Protein AF-K1TCZ1-F1 (afdb_monomer_lite)

Organism: NCBI:txid408170

Radius of gyration: 14.96 Å; chains: 1; bounding box: 31×33×37 Å

pLDDT: mean 77.72, std 18.63, range [27.25, 94.0]

Secondary structure (DSSP, 8-state):
--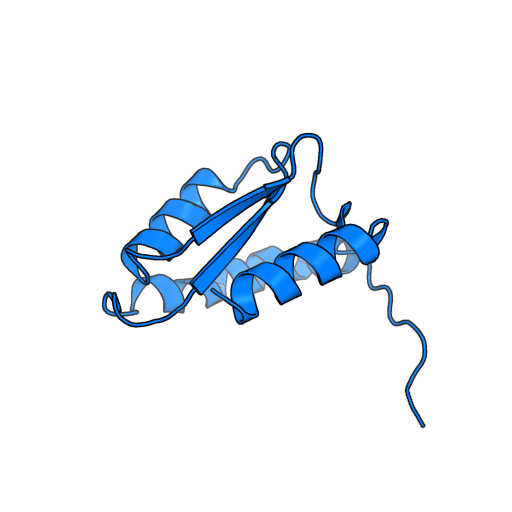-------GGGGTTTHHHHHHHTTHHHHPPP-SSS--EEEEETT-TTHHHHHHHHHHH-TTPEEEEETT--TTGGGG-HHHHHHHHHHHHH-

Structure (mmCIF, N/CA/C/O backbone):
data_AF-K1TCZ1-F1
#
_entry.id   AF-K1TCZ1-F1
#
loop_
_atom_site.group_PDB
_atom_site.id
_atom_site.type_symbol
_atom_site.label_atom_id
_atom_site.label_alt_id
_atom_site.label_comp_id
_atom_site.label_asym_id
_atom_site.label_entity_id
_atom_site.label_seq_id
_atom_site.pdbx_PDB_ins_code
_atom_site.Cartn_x
_atom_site.Cartn_y
_atom_site.Cartn_z
_atom_site.occupancy
_atom_site.B_iso_or_equiv
_atom_site.auth_seq_id
_atom_site.auth_comp_id
_atom_site.auth_asym_id
_atom_site.auth_atom_id
_atom_site.pdbx_PDB_model_num
ATOM 1 N N . MET A 1 1 ? -20.084 -6.514 -23.354 1.00 29.84 1 MET A N 1
ATOM 2 C CA . MET A 1 1 ? -18.897 -6.137 -24.146 1.00 29.84 1 MET A CA 1
ATOM 3 C C . MET A 1 1 ? -17.892 -5.531 -23.180 1.00 29.84 1 MET A C 1
ATOM 5 O O . MET A 1 1 ? -18.080 -4.402 -22.753 1.00 29.84 1 MET A O 1
ATOM 9 N N . LEU A 1 2 ? -16.935 -6.333 -22.713 1.00 27.25 2 LEU A N 1
ATOM 10 C CA . LEU A 1 2 ? -15.864 -5.891 -21.818 1.00 27.25 2 LEU A CA 1
ATOM 11 C C . LEU A 1 2 ? -14.804 -5.239 -22.705 1.00 27.25 2 LEU A C 1
ATOM 13 O O . LEU A 1 2 ? -14.276 -5.910 -23.590 1.00 27.25 2 LEU A O 1
ATOM 17 N N . LEU A 1 3 ? -14.569 -3.936 -22.546 1.00 27.94 3 LEU A N 1
ATOM 18 C CA . LEU A 1 3 ? -13.554 -3.242 -23.334 1.00 27.94 3 LEU A CA 1
ATOM 19 C C . LEU A 1 3 ? -12.169 -3.777 -22.930 1.00 27.94 3 LEU A C 1
ATOM 21 O O . LEU A 1 3 ? -11.804 -3.678 -21.756 1.00 27.94 3 LEU A O 1
ATOM 25 N N . PRO A 1 4 ? -11.419 -4.378 -23.867 1.00 33.09 4 PRO A N 1
ATOM 26 C CA . PRO A 1 4 ? -10.100 -4.914 -23.598 1.00 33.09 4 PRO A CA 1
ATOM 27 C C . PRO A 1 4 ? -9.118 -3.761 -23.382 1.00 33.09 4 PRO A C 1
ATOM 29 O O . PRO A 1 4 ? -9.022 -2.856 -24.204 1.00 33.09 4 PRO A O 1
ATOM 32 N N . GLY A 1 5 ? -8.393 -3.823 -22.267 1.00 36.53 5 GLY A N 1
ATOM 33 C CA . GLY A 1 5 ? -7.067 -3.235 -22.116 1.00 36.53 5 GLY A CA 1
ATOM 34 C C . GLY A 1 5 ? -6.936 -1.760 -22.473 1.00 36.53 5 GLY A C 1
ATOM 35 O O . GLY A 1 5 ? -6.263 -1.433 -23.443 1.00 36.53 5 GLY A O 1
ATOM 36 N N . ASN A 1 6 ? -7.434 -0.865 -21.617 1.00 36.88 6 ASN A N 1
ATOM 37 C CA . ASN A 1 6 ? -6.747 0.416 -21.475 1.00 36.88 6 ASN A CA 1
ATOM 38 C C . ASN A 1 6 ? -5.689 0.257 -20.380 1.00 36.88 6 ASN A C 1
ATOM 40 O O . ASN A 1 6 ? -5.867 0.641 -19.226 1.00 36.88 6 ASN A O 1
ATOM 44 N N . MET A 1 7 ? -4.601 -0.410 -20.765 1.00 44.69 7 MET A N 1
ATOM 45 C CA . MET A 1 7 ? -3.335 -0.471 -20.046 1.00 44.69 7 MET A CA 1
ATOM 46 C C . MET A 1 7 ? -2.710 0.932 -20.132 1.00 44.69 7 MET A C 1
ATOM 48 O O . MET A 1 7 ? -1.769 1.171 -20.881 1.00 44.69 7 MET A O 1
ATOM 52 N N . MET A 1 8 ? -3.324 1.911 -19.462 1.00 43.75 8 MET A N 1
ATOM 53 C CA . MET A 1 8 ? -2.856 3.294 -19.476 1.00 43.75 8 MET A CA 1
ATOM 54 C C . MET A 1 8 ? -1.607 3.384 -18.606 1.00 43.75 8 MET A C 1
ATOM 56 O O . MET A 1 8 ? -1.678 3.309 -17.381 1.00 43.75 8 MET A O 1
ATOM 60 N N . SER A 1 9 ? -0.445 3.534 -19.239 1.00 48.69 9 SER A N 1
ATOM 61 C CA . SER A 1 9 ? 0.780 3.887 -18.530 1.00 48.69 9 SER A CA 1
ATOM 62 C C . SER A 1 9 ? 0.586 5.243 -17.844 1.00 48.69 9 SER A C 1
ATOM 64 O O . SER A 1 9 ? 0.221 6.219 -18.505 1.00 48.69 9 SER A O 1
ATOM 66 N N . TRP A 1 10 ? 0.893 5.326 -16.551 1.00 50.31 10 TRP A N 1
ATOM 67 C CA . TRP A 1 10 ? 0.812 6.541 -15.728 1.00 50.31 10 TRP A CA 1
ATOM 68 C C . TRP A 1 10 ? 1.538 7.772 -16.302 1.00 50.31 10 TRP A C 1
ATOM 70 O O . TRP A 1 10 ? 1.208 8.895 -15.937 1.00 50.31 10 TRP A O 1
ATOM 80 N N . ARG A 1 11 ? 2.437 7.592 -17.282 1.00 49.09 11 ARG A N 1
ATOM 81 C CA . ARG A 1 11 ? 3.019 8.672 -18.100 1.00 49.09 11 ARG A CA 1
ATOM 82 C C . ARG A 1 11 ? 1.984 9.622 -18.710 1.00 49.09 11 ARG A C 1
ATOM 84 O O . ARG A 1 11 ? 2.234 10.815 -18.801 1.00 49.09 11 ARG A O 1
ATOM 91 N N . GLN A 1 12 ? 0.809 9.128 -19.102 1.00 52.53 12 GLN A N 1
ATOM 92 C CA . GLN A 1 12 ? -0.261 9.980 -19.646 1.00 52.53 12 GLN A CA 1
ATOM 93 C C . GLN A 1 12 ? -0.921 10.860 -18.574 1.00 52.53 12 GLN A C 1
ATOM 95 O O . GLN A 1 12 ? -1.509 11.891 -18.895 1.00 52.53 12 GLN A O 1
ATOM 100 N N . PHE A 1 13 ? -0.788 10.481 -17.302 1.00 51.53 13 PHE A N 1
ATOM 101 C CA . PHE A 1 13 ? -1.257 11.263 -16.169 1.00 51.53 13 PHE A CA 1
ATOM 102 C C . PHE A 1 13 ? -0.188 12.209 -15.620 1.00 51.53 13 PHE A C 1
ATOM 104 O O . PHE A 1 13 ? -0.534 12.983 -14.744 1.00 51.53 13 PHE A O 1
ATOM 111 N N . GLU A 1 14 ? 1.054 12.254 -16.125 1.00 55.75 14 GLU A N 1
ATOM 112 C CA . GLU A 1 14 ? 2.077 13.203 -15.629 1.00 55.75 14 GLU A CA 1
ATOM 113 C C . GLU A 1 14 ? 1.589 14.659 -15.644 1.00 55.75 14 GLU A C 1
ATOM 115 O O . GLU A 1 14 ? 1.811 15.399 -14.690 1.00 55.75 14 GLU A O 1
ATOM 120 N N . ALA A 1 15 ? 0.841 15.056 -16.676 1.00 58.16 15 ALA A N 1
ATOM 121 C CA . ALA A 1 15 ? 0.231 16.386 -16.756 1.00 58.16 15 ALA A CA 1
ATOM 122 C C . ALA A 1 15 ? -0.977 16.569 -15.811 1.00 58.16 15 ALA A C 1
ATOM 124 O O . ALA A 1 15 ? -1.355 17.694 -15.484 1.00 58.16 15 ALA A O 1
ATOM 125 N N . VAL A 1 16 ? -1.588 15.467 -15.375 1.00 54.69 16 VAL A N 1
ATOM 126 C CA . VAL A 1 16 ? -2.788 15.424 -14.528 1.00 54.69 16 VAL A CA 1
ATOM 127 C C . VAL A 1 16 ? -2.424 15.238 -13.051 1.00 54.69 16 VAL A C 1
ATOM 129 O O . VAL A 1 16 ? -3.165 15.698 -12.190 1.00 54.69 16 VAL A O 1
ATOM 132 N N . ILE A 1 17 ? -1.264 14.656 -12.734 1.00 60.69 17 ILE A N 1
ATOM 133 C CA . ILE A 1 17 ? -0.745 14.469 -11.374 1.00 60.69 17 ILE A CA 1
ATOM 134 C C . ILE A 1 17 ? -0.720 15.800 -10.610 1.00 60.69 17 ILE A C 1
ATOM 136 O O . ILE A 1 17 ? -1.295 15.829 -9.530 1.00 60.69 17 ILE A O 1
ATOM 140 N N . PRO A 1 18 ? -0.221 16.932 -11.150 1.00 63.28 18 PRO A N 1
ATOM 141 C CA . PRO A 1 18 ? -0.283 18.219 -10.452 1.00 63.28 18 PRO A CA 1
ATOM 142 C C . PRO A 1 18 ? -1.712 18.711 -10.174 1.00 63.28 18 PRO A C 1
ATOM 144 O O . PRO A 1 18 ? -1.952 19.432 -9.205 1.00 63.28 18 PRO A O 1
ATOM 147 N N . LEU A 1 19 ? -2.679 18.351 -11.025 1.00 61.12 19 LEU A N 1
ATOM 148 C CA . LEU A 1 19 ? -4.092 18.695 -10.835 1.00 61.12 19 LEU A CA 1
ATOM 149 C C . LEU A 1 19 ? -4.732 17.808 -9.765 1.00 61.12 19 LEU A C 1
ATOM 151 O O . LEU A 1 19 ? -5.459 18.312 -8.909 1.00 61.12 19 LEU A O 1
ATOM 155 N N . LEU A 1 20 ? -4.404 16.515 -9.767 1.00 56.28 20 LEU A N 1
ATOM 156 C CA . LEU A 1 20 ? -4.811 15.576 -8.729 1.00 56.28 20 LEU A CA 1
ATOM 157 C C . LEU A 1 20 ? -4.165 15.950 -7.390 1.00 56.28 20 LEU A C 1
ATOM 159 O O . LEU A 1 20 ? -4.876 16.034 -6.403 1.00 56.28 20 LEU A O 1
ATOM 163 N N . GLU A 1 21 ? -2.874 16.298 -7.341 1.00 60.91 21 GLU A N 1
ATOM 164 C CA . GLU A 1 21 ? -2.155 16.841 -6.168 1.00 60.91 21 GLU A CA 1
ATOM 165 C C . GLU A 1 21 ? -2.824 18.085 -5.601 1.00 60.91 21 GLU A C 1
ATOM 167 O O . GLU A 1 21 ? -2.968 18.207 -4.382 1.00 60.91 21 GLU A O 1
ATOM 172 N N . LYS A 1 22 ? -3.311 18.972 -6.473 1.00 61.88 22 LYS A N 1
ATOM 173 C CA . LYS A 1 22 ? -4.125 20.113 -6.056 1.00 61.88 22 LYS A CA 1
ATOM 174 C C . LYS A 1 22 ? -5.494 19.714 -5.526 1.00 61.88 22 LYS A C 1
ATOM 176 O O . LYS A 1 22 ? -6.006 20.463 -4.710 1.00 61.88 22 LYS A O 1
ATOM 181 N N . GLN A 1 23 ? -6.085 18.591 -5.929 1.00 52.47 23 GLN A N 1
ATOM 182 C CA . GLN A 1 23 ? -7.356 18.071 -5.397 1.00 52.47 23 GLN A CA 1
ATOM 183 C C . GLN A 1 23 ? -7.174 17.142 -4.178 1.00 52.47 23 GLN A C 1
ATOM 185 O O . GLN A 1 23 ? -8.083 17.018 -3.361 1.00 52.47 23 GLN A O 1
ATOM 190 N N . TYR A 1 24 ? -5.983 16.571 -3.975 1.00 59.22 24 TYR A N 1
ATOM 191 C CA . TYR A 1 24 ? -5.645 15.686 -2.854 1.00 59.22 24 TYR A CA 1
ATOM 192 C C . TYR A 1 24 ? -5.634 16.395 -1.486 1.00 59.22 24 TYR A C 1
ATOM 194 O O . TYR A 1 24 ? -5.458 15.724 -0.474 1.00 59.22 24 TYR A O 1
ATOM 202 N N . HIS A 1 25 ? -5.869 17.712 -1.400 1.00 64.25 25 HIS A N 1
ATOM 203 C CA . HIS A 1 25 ? -6.080 18.400 -0.114 1.00 64.25 25 HIS A CA 1
ATOM 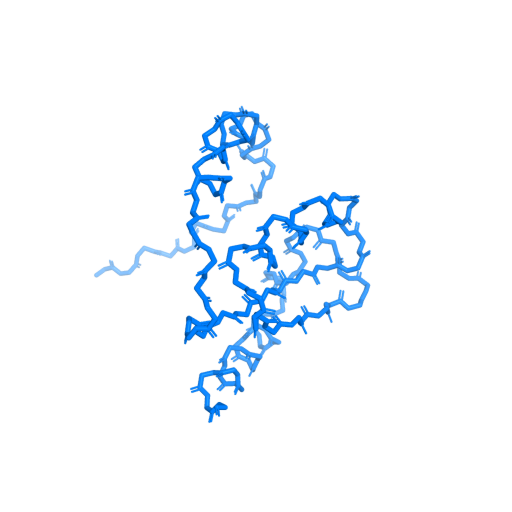204 C C . HIS A 1 25 ? -7.307 17.872 0.645 1.00 64.25 25 HIS A C 1
ATOM 206 O O . HIS A 1 25 ? -7.380 18.014 1.861 1.00 64.25 25 HIS A O 1
ATOM 212 N N . VAL A 1 26 ? -8.248 17.214 -0.040 1.00 71.69 26 VAL A N 1
ATOM 213 C CA . VAL A 1 26 ? -9.431 16.612 0.593 1.00 71.69 26 VAL A CA 1
ATOM 214 C C . VAL A 1 26 ? -9.036 15.541 1.618 1.00 71.69 26 VAL A C 1
ATOM 216 O O . VAL A 1 26 ? -9.677 15.419 2.658 1.00 71.69 26 VAL A O 1
ATOM 219 N N . ILE A 1 27 ? -7.932 14.810 1.410 1.00 72.88 27 ILE A N 1
ATOM 220 C CA . ILE A 1 27 ? -7.483 13.840 2.419 1.00 72.88 27 ILE A CA 1
ATOM 221 C C . ILE A 1 27 ? -7.012 14.523 3.702 1.00 72.88 27 ILE A C 1
ATOM 223 O O . ILE A 1 27 ? -7.054 13.903 4.757 1.00 72.88 27 ILE A O 1
ATOM 227 N N . ASP A 1 28 ? -6.577 15.787 3.640 1.00 78.62 28 ASP A N 1
ATOM 228 C CA . ASP A 1 28 ? -6.152 16.551 4.815 1.00 78.62 28 ASP A CA 1
ATOM 229 C C . ASP A 1 28 ? -7.361 16.987 5.664 1.00 78.62 28 ASP A C 1
ATOM 231 O O . ASP A 1 28 ? -7.205 17.259 6.853 1.00 78.62 28 ASP A O 1
ATOM 235 N N . THR A 1 29 ? -8.573 16.987 5.093 1.00 83.94 29 THR A N 1
ATOM 236 C CA . THR A 1 29 ? -9.815 17.316 5.810 1.00 83.94 29 THR A CA 1
ATOM 237 C C . THR A 1 29 ? -10.504 16.100 6.422 1.00 83.94 29 THR A C 1
ATOM 239 O O . THR A 1 29 ? -11.442 16.266 7.196 1.00 83.94 29 THR A O 1
ATOM 242 N N . PHE A 1 30 ? -10.073 14.876 6.098 1.00 84.75 30 PHE A N 1
ATOM 243 C CA . PHE A 1 30 ? -10.667 13.669 6.678 1.00 84.75 30 PHE A CA 1
ATOM 244 C C . PHE A 1 30 ? -10.380 13.615 8.182 1.00 84.75 30 PHE A C 1
ATOM 246 O O . PHE A 1 30 ? -9.247 13.865 8.615 1.00 84.75 30 PHE A O 1
ATOM 253 N N . ALA A 1 31 ? -11.405 13.308 8.974 1.00 90.44 31 ALA A N 1
ATOM 254 C CA . ALA A 1 31 ? -11.215 12.927 10.366 1.00 90.44 31 ALA A CA 1
ATOM 255 C C . ALA A 1 31 ? -10.546 11.539 10.419 1.00 90.44 31 ALA A C 1
ATOM 257 O O . ALA A 1 31 ? -10.776 10.738 9.512 1.00 90.44 31 ALA A O 1
ATOM 258 N N . PRO A 1 32 ? -9.718 11.247 11.438 1.00 93.81 32 PRO A N 1
ATOM 259 C CA . PRO A 1 32 ? -9.185 9.904 11.626 1.00 93.81 32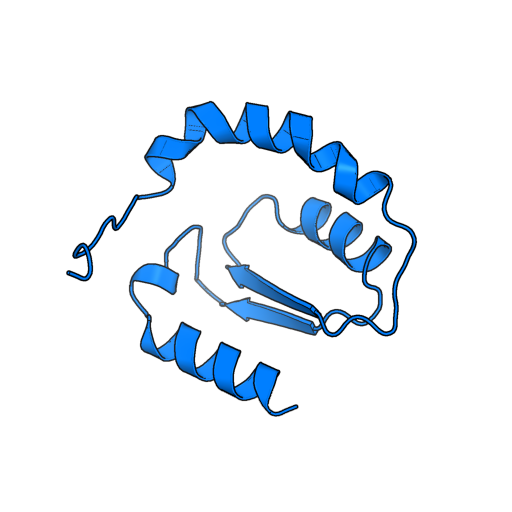 PRO A CA 1
ATOM 260 C C . PRO A 1 32 ? -10.312 8.878 11.792 1.00 93.81 32 PRO A C 1
ATOM 262 O O . PRO A 1 32 ? -11.187 9.056 12.638 1.00 93.81 32 PRO A O 1
ATOM 265 N N . ASP A 1 33 ? -10.251 7.801 11.017 1.00 90.94 33 ASP A N 1
ATOM 266 C CA . ASP A 1 33 ? -11.151 6.655 11.078 1.00 90.94 33 ASP A CA 1
ATOM 267 C C . ASP A 1 33 ? -10.328 5.381 11.359 1.00 90.94 33 ASP A C 1
ATOM 269 O O . ASP A 1 33 ? -9.683 4.840 10.453 1.00 90.94 33 ASP A O 1
ATOM 273 N N . PRO A 1 34 ? -10.268 4.925 12.624 1.00 92.75 34 PRO A N 1
ATOM 274 C CA . PRO A 1 34 ? -9.532 3.721 13.001 1.00 92.75 34 PRO A CA 1
ATOM 275 C C . PRO A 1 34 ? -10.265 2.418 12.647 1.00 92.75 34 PRO A C 1
ATOM 277 O O . PRO A 1 34 ? -9.617 1.372 12.603 1.00 92.75 34 PRO A O 1
ATOM 280 N N . GLU A 1 35 ? -11.576 2.466 12.395 1.00 92.81 35 GLU A N 1
ATOM 281 C CA . GLU A 1 35 ? -12.395 1.285 12.090 1.00 92.81 35 GLU A CA 1
ATOM 282 C C . GLU A 1 35 ? -12.358 0.945 10.593 1.00 92.81 35 GLU A C 1
ATOM 284 O O . GLU A 1 35 ? -12.594 -0.197 10.191 1.00 92.81 35 GLU A O 1
ATOM 289 N N . ALA A 1 36 ? -12.023 1.927 9.751 1.00 90.31 36 ALA A N 1
ATOM 290 C CA . ALA A 1 36 ? -11.834 1.720 8.326 1.00 90.31 36 ALA A CA 1
ATOM 291 C C . ALA A 1 36 ? -10.714 0.705 8.045 1.00 90.31 36 ALA A C 1
ATOM 293 O O . ALA A 1 36 ? -9.528 0.923 8.313 1.00 90.31 36 ALA A O 1
ATOM 294 N N . LYS A 1 37 ? -11.092 -0.401 7.402 1.00 90.75 37 LYS A N 1
ATOM 295 C CA . LYS A 1 37 ? -10.151 -1.412 6.927 1.00 90.75 37 LYS A CA 1
ATOM 296 C C . LYS A 1 37 ? -9.474 -0.929 5.641 1.00 90.75 37 LYS A C 1
ATOM 298 O O . LYS A 1 37 ? -10.046 -1.008 4.556 1.00 90.75 37 LYS A O 1
ATOM 303 N N . VAL A 1 38 ? -8.240 -0.446 5.766 1.00 92.00 38 VAL A N 1
ATOM 304 C CA . VAL A 1 38 ? -7.458 0.127 4.659 1.00 92.00 38 VAL A CA 1
ATOM 305 C C . VAL A 1 38 ? -6.143 -0.629 4.485 1.00 92.00 38 VAL A C 1
ATOM 307 O O . VAL A 1 38 ? -5.490 -0.978 5.464 1.00 92.00 38 VAL A O 1
ATOM 310 N N . ALA A 1 39 ? -5.737 -0.856 3.238 1.00 91.69 39 ALA A N 1
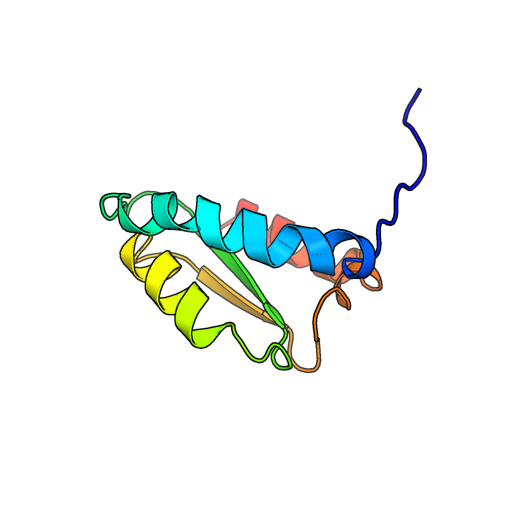ATOM 311 C CA . ALA A 1 39 ? -4.400 -1.322 2.881 1.00 91.69 39 ALA A CA 1
ATOM 312 C C . ALA A 1 39 ? -3.747 -0.338 1.906 1.00 91.69 39 ALA A C 1
ATOM 314 O O . ALA A 1 39 ? -4.408 0.221 1.029 1.00 91.69 39 ALA A O 1
ATOM 315 N N . ILE A 1 40 ? -2.448 -0.114 2.088 1.00 90.62 40 ILE A N 1
ATOM 316 C CA . ILE A 1 40 ? -1.633 0.806 1.301 1.00 90.62 40 ILE A CA 1
ATOM 317 C C . ILE A 1 40 ? -0.535 -0.014 0.632 1.00 90.62 40 ILE A C 1
ATOM 319 O O . ILE A 1 40 ? 0.414 -0.450 1.284 1.00 90.62 40 ILE A O 1
ATOM 323 N N . TRP A 1 41 ? -0.664 -0.206 -0.678 1.00 89.62 41 TRP A N 1
ATOM 324 C CA . TRP A 1 41 ? 0.330 -0.892 -1.499 1.00 89.62 41 TRP A CA 1
ATOM 325 C C . TRP A 1 41 ? 1.238 0.113 -2.196 1.00 89.62 41 TRP A C 1
ATOM 327 O O . TRP A 1 41 ? 0.748 1.045 -2.834 1.00 89.62 41 TRP A O 1
ATOM 337 N N . TYR A 1 42 ? 2.553 -0.070 -2.090 1.00 89.12 42 TYR A N 1
ATOM 338 C CA . TYR A 1 42 ? 3.518 0.821 -2.734 1.00 89.12 42 TYR A CA 1
ATOM 339 C C . TYR A 1 42 ? 4.862 0.143 -2.993 1.00 89.12 42 TYR A C 1
ATOM 341 O O . TYR A 1 42 ? 5.262 -0.774 -2.279 1.00 89.12 42 TYR A O 1
ATOM 349 N N . GLY A 1 43 ? 5.563 0.604 -4.027 1.00 90.94 43 GLY A N 1
ATOM 350 C CA . GLY A 1 43 ? 6.897 0.128 -4.376 1.00 90.94 43 GLY A CA 1
ATOM 351 C C . GLY A 1 43 ? 7.999 0.800 -3.553 1.00 90.94 43 GLY A C 1
ATOM 352 O O . GLY A 1 43 ? 7.890 1.975 -3.202 1.00 90.94 43 GLY A O 1
ATOM 353 N N . SER A 1 44 ? 9.084 0.082 -3.253 1.00 90.50 44 SER A N 1
ATOM 354 C CA . SER A 1 44 ? 10.224 0.648 -2.511 1.00 90.50 44 SER A CA 1
ATOM 355 C C . SER A 1 44 ? 10.997 1.720 -3.279 1.00 90.50 44 SER A C 1
ATOM 357 O O . SER A 1 44 ? 11.694 2.517 -2.658 1.00 90.50 44 SER A O 1
ATOM 359 N N . ASN A 1 45 ? 10.893 1.738 -4.610 1.00 90.50 45 ASN A N 1
ATOM 360 C CA . ASN A 1 45 ? 11.606 2.685 -5.469 1.00 90.50 45 ASN A CA 1
ATOM 361 C C . ASN A 1 45 ? 10.785 3.960 -5.741 1.00 90.50 45 ASN A C 1
ATOM 363 O O . ASN A 1 45 ? 11.190 4.795 -6.547 1.00 90.50 45 ASN A O 1
ATOM 367 N N . GLU A 1 46 ? 9.639 4.124 -5.074 1.00 82.38 46 GLU A N 1
ATOM 368 C CA . GLU A 1 46 ? 8.809 5.325 -5.152 1.00 82.38 46 GLU A CA 1
ATOM 369 C C . GLU A 1 46 ? 9.386 6.481 -4.316 1.00 82.38 46 GLU A C 1
ATOM 371 O O . GLU A 1 46 ? 9.436 6.392 -3.083 1.00 82.38 46 GLU A O 1
ATOM 376 N N . PRO A 1 47 ? 9.756 7.617 -4.932 1.00 73.19 47 PRO A N 1
ATOM 377 C CA . PRO A 1 47 ? 10.448 8.701 -4.233 1.00 73.19 47 PRO A CA 1
ATOM 378 C C . PRO A 1 47 ? 9.557 9.478 -3.245 1.00 73.19 47 PRO A C 1
ATOM 380 O O . PRO A 1 47 ? 10.066 10.072 -2.295 1.00 73.19 47 PRO A O 1
ATOM 383 N N . ASN A 1 48 ? 8.230 9.472 -3.428 1.00 73.88 48 ASN A N 1
ATOM 384 C CA . ASN A 1 48 ? 7.311 10.391 -2.736 1.00 73.88 48 ASN A CA 1
ATOM 385 C C . ASN A 1 48 ? 6.380 9.730 -1.701 1.00 73.88 48 ASN A C 1
ATOM 387 O O . ASN A 1 48 ? 5.492 10.389 -1.148 1.00 73.88 48 ASN A O 1
ATOM 391 N N . MET A 1 49 ? 6.594 8.454 -1.362 1.00 80.50 49 MET A N 1
ATOM 392 C CA . MET A 1 49 ? 5.667 7.717 -0.490 1.00 80.50 49 MET A CA 1
ATOM 393 C C . MET A 1 49 ? 5.653 8.182 0.963 1.00 80.50 49 MET A C 1
ATOM 395 O O . MET A 1 49 ? 4.625 8.063 1.624 1.00 80.50 49 MET A O 1
ATOM 399 N N . LYS A 1 50 ? 6.738 8.775 1.476 1.00 80.44 50 LYS A N 1
ATOM 400 C CA . LYS A 1 50 ? 6.803 9.213 2.881 1.00 80.44 50 LYS A CA 1
ATOM 401 C C . LYS A 1 50 ? 5.706 10.228 3.227 1.00 80.44 50 LYS A C 1
ATOM 403 O O . LYS A 1 50 ? 5.045 10.094 4.254 1.00 80.44 50 LYS A O 1
ATOM 408 N N . LYS A 1 51 ? 5.489 11.224 2.361 1.00 80.81 51 LYS A N 1
ATOM 409 C CA . LYS A 1 51 ? 4.477 12.272 2.573 1.00 80.81 51 LYS A CA 1
ATOM 410 C C . LYS A 1 51 ? 3.057 11.730 2.386 1.00 80.81 51 LYS A C 1
ATOM 412 O O . LYS A 1 51 ? 2.170 12.074 3.162 1.00 80.81 51 LYS A O 1
ATOM 417 N N . ALA A 1 52 ? 2.851 10.867 1.389 1.00 81.88 52 ALA A N 1
ATOM 418 C CA . ALA A 1 52 ? 1.567 10.205 1.161 1.00 81.88 52 ALA A CA 1
ATOM 419 C C . ALA A 1 52 ? 1.182 9.307 2.348 1.00 81.88 52 ALA A C 1
ATOM 421 O O . ALA A 1 52 ? 0.067 9.401 2.857 1.00 81.88 52 ALA A O 1
ATOM 422 N N . MET A 1 53 ? 2.134 8.519 2.856 1.00 86.06 53 MET A N 1
ATOM 423 C CA . MET A 1 53 ? 1.938 7.628 3.997 1.00 86.06 53 MET A CA 1
ATOM 424 C C . MET A 1 53 ? 1.561 8.395 5.265 1.00 86.06 53 MET A C 1
ATOM 426 O O . MET A 1 53 ? 0.624 8.011 5.954 1.00 86.06 53 MET A O 1
ATOM 430 N N . GLN A 1 54 ? 2.225 9.521 5.551 1.00 86.94 54 GLN A N 1
ATOM 431 C CA . GLN A 1 54 ? 1.865 10.372 6.693 1.00 86.94 54 GLN A CA 1
ATOM 432 C C . GLN A 1 54 ? 0.405 10.838 6.634 1.00 86.94 54 GLN A C 1
ATOM 434 O O . GLN A 1 54 ? -0.301 10.786 7.640 1.00 86.94 54 GLN A O 1
ATOM 439 N N . LYS A 1 55 ? -0.065 11.267 5.458 1.00 86.00 55 LYS A N 1
ATOM 440 C CA . LYS A 1 55 ? -1.454 11.705 5.270 1.00 86.00 55 LYS A CA 1
ATOM 441 C C . LYS A 1 55 ? -2.446 10.550 5.393 1.00 86.00 55 LYS A C 1
ATOM 443 O O . LYS A 1 55 ? -3.457 10.692 6.076 1.00 86.00 55 LYS A O 1
ATOM 448 N N . LEU A 1 56 ? -2.136 9.410 4.775 1.00 87.81 56 LEU A N 1
ATOM 449 C CA . LEU A 1 56 ? -2.977 8.216 4.820 1.00 87.81 56 LEU A CA 1
ATOM 450 C C . LEU A 1 56 ? -3.083 7.656 6.239 1.00 87.81 56 LEU A C 1
ATOM 452 O O . LEU A 1 56 ? -4.187 7.388 6.684 1.00 87.81 56 LEU A O 1
ATOM 456 N N . LYS A 1 57 ? -1.977 7.567 6.985 1.00 90.94 57 LYS A N 1
ATOM 457 C CA . LYS A 1 57 ? -1.965 7.097 8.381 1.00 90.94 57 LYS A CA 1
ATOM 458 C C . LYS A 1 57 ? -2.623 8.075 9.351 1.00 90.94 57 LYS A C 1
ATOM 460 O O . LYS A 1 57 ? -3.141 7.653 10.375 1.00 90.94 57 LYS A O 1
ATOM 465 N N . ARG A 1 58 ? -2.641 9.378 9.042 1.00 92.69 58 ARG A N 1
ATOM 466 C CA . ARG A 1 58 ? -3.429 10.362 9.804 1.00 92.69 58 ARG A CA 1
ATOM 467 C C . ARG A 1 58 ? -4.929 10.094 9.663 1.00 92.69 58 ARG A C 1
ATOM 469 O O . ARG A 1 58 ? -5.642 10.139 10.658 1.00 92.69 58 ARG A O 1
ATOM 476 N N . ALA A 1 59 ? -5.395 9.854 8.436 1.00 90.31 59 ALA A N 1
ATOM 477 C CA . ALA A 1 59 ? -6.802 9.575 8.154 1.00 90.31 59 ALA A CA 1
ATOM 478 C C . ALA A 1 59 ? -7.207 8.146 8.555 1.00 90.31 59 ALA A C 1
ATOM 480 O O . ALA A 1 59 ? -8.316 7.947 9.023 1.00 90.31 59 ALA A O 1
ATOM 481 N N . TYR A 1 60 ? -6.302 7.176 8.431 1.00 93.81 60 TYR A N 1
ATOM 482 C CA . TYR A 1 60 ? -6.536 5.755 8.692 1.00 93.81 60 TYR A CA 1
ATOM 483 C C . TYR A 1 60 ? -5.393 5.182 9.546 1.00 93.81 60 TYR A C 1
ATOM 485 O O . TYR A 1 60 ? -4.452 4.582 9.013 1.00 93.81 60 TYR A O 1
ATOM 493 N N . PRO A 1 61 ? -5.432 5.371 10.877 1.00 93.81 61 PRO A N 1
ATOM 494 C CA . PRO A 1 61 ? -4.340 4.980 11.775 1.00 93.81 61 PRO A CA 1
ATOM 495 C C . PRO A 1 61 ? -3.980 3.492 11.714 1.00 93.81 61 PRO A C 1
ATOM 497 O O . PRO A 1 61 ? -2.807 3.136 11.824 1.00 93.81 61 PRO A O 1
ATOM 500 N N . ASN A 1 62 ? -4.979 2.640 11.472 1.00 94.00 62 ASN A N 1
ATOM 501 C CA . ASN A 1 62 ? -4.844 1.183 11.439 1.00 94.00 62 ASN A CA 1
ATOM 502 C C . ASN A 1 62 ? -4.626 0.618 10.025 1.00 94.00 62 ASN A C 1
ATOM 504 O O . ASN A 1 62 ? -4.720 -0.593 9.826 1.00 94.00 62 ASN A O 1
ATOM 508 N N . ALA A 1 63 ? -4.345 1.470 9.031 1.00 91.56 63 ALA A N 1
ATOM 509 C CA . ALA A 1 63 ? -4.088 1.006 7.672 1.00 91.56 63 ALA A CA 1
ATOM 510 C C . ALA A 1 63 ? -2.908 0.018 7.632 1.00 91.56 63 ALA A C 1
ATOM 512 O O . ALA A 1 63 ? -1.890 0.231 8.293 1.00 91.56 63 ALA A O 1
ATOM 513 N N . GLN A 1 64 ? -3.022 -1.043 6.836 1.00 90.69 64 GLN A N 1
ATOM 514 C CA . GLN A 1 64 ? -1.965 -2.036 6.647 1.00 90.69 64 GLN A CA 1
ATOM 515 C C . GLN A 1 64 ? -0.985 -1.594 5.557 1.00 90.69 64 GLN A C 1
ATOM 517 O O . GLN A 1 64 ? -1.407 -1.164 4.484 1.00 90.69 64 GLN A O 1
ATOM 522 N N . ASP A 1 65 ? 0.313 -1.752 5.810 1.00 90.50 65 ASP A N 1
ATOM 523 C CA . ASP A 1 65 ? 1.364 -1.401 4.853 1.00 90.50 65 ASP A CA 1
ATOM 524 C C . ASP A 1 65 ? 1.811 -2.638 4.077 1.00 90.50 65 ASP A C 1
ATOM 526 O O . ASP A 1 65 ? 2.225 -3.635 4.667 1.00 90.50 65 ASP A O 1
ATOM 530 N N . HIS A 1 66 ? 1.761 -2.555 2.750 1.00 89.44 66 HIS A N 1
ATOM 531 C CA . HIS A 1 66 ? 2.130 -3.642 1.847 1.00 89.44 66 HIS A CA 1
ATOM 532 C C . HIS A 1 66 ? 3.198 -3.151 0.864 1.00 89.44 66 HIS A C 1
ATOM 534 O O . HIS A 1 66 ? 2.907 -2.596 -0.196 1.00 89.44 66 HIS A O 1
ATOM 540 N N . LEU A 1 67 ? 4.462 -3.306 1.262 1.00 90.00 67 LEU A N 1
ATOM 541 C CA . LEU A 1 67 ? 5.622 -2.850 0.497 1.00 90.00 67 LEU A CA 1
ATOM 542 C C . LEU A 1 67 ? 6.031 -3.874 -0.571 1.00 90.00 67 LEU A C 1
ATOM 544 O O . LEU A 1 67 ? 6.393 -5.006 -0.250 1.00 90.00 67 LEU A O 1
ATOM 548 N N . PHE A 1 68 ? 6.109 -3.435 -1.824 1.00 91.50 68 PHE A N 1
ATOM 549 C CA . PHE A 1 68 ? 6.699 -4.197 -2.920 1.00 91.50 68 PHE A CA 1
ATOM 550 C C . PHE A 1 68 ? 8.178 -3.825 -3.100 1.00 91.50 68 PHE A C 1
ATOM 552 O O . PHE A 1 68 ? 8.525 -2.787 -3.670 1.00 91.50 68 PHE A O 1
ATOM 559 N N . VAL A 1 69 ? 9.074 -4.667 -2.582 1.00 90.94 69 VAL A N 1
ATOM 560 C CA . VAL A 1 69 ? 10.527 -4.434 -2.637 1.00 90.94 69 VAL A CA 1
ATOM 561 C C . VAL A 1 69 ? 11.044 -4.563 -4.069 1.00 90.94 69 VAL A C 1
ATOM 563 O O . VAL A 1 69 ? 10.820 -5.572 -4.728 1.00 90.94 69 VAL A O 1
ATOM 566 N N . GLY A 1 70 ? 11.770 -3.546 -4.529 1.00 92.06 70 GLY A N 1
ATOM 567 C CA . GLY A 1 70 ? 12.333 -3.451 -5.876 1.00 92.06 70 GLY A CA 1
ATOM 568 C C . GLY A 1 70 ? 11.385 -2.851 -6.915 1.00 92.06 70 GLY A C 1
ATOM 569 O O . GLY A 1 70 ? 11.823 -2.602 -8.033 1.00 92.06 70 GLY A O 1
ATOM 570 N N . TYR A 1 71 ? 10.129 -2.584 -6.551 1.00 91.31 71 TYR A N 1
ATOM 571 C CA . TYR A 1 71 ? 9.118 -2.058 -7.466 1.00 91.31 71 TYR A CA 1
ATOM 572 C C . TYR A 1 71 ? 9.131 -0.528 -7.432 1.00 91.31 71 TYR A C 1
ATOM 574 O O . TYR A 1 71 ? 9.259 0.085 -6.368 1.00 91.31 71 TYR A O 1
ATOM 582 N N . GLY A 1 72 ? 8.991 0.088 -8.598 1.00 86.38 72 GLY A N 1
ATOM 583 C CA . GLY A 1 72 ? 8.672 1.495 -8.801 1.00 86.38 72 GLY A CA 1
ATOM 584 C C . GLY A 1 72 ? 7.227 1.698 -9.263 1.00 86.38 72 GLY A C 1
ATOM 585 O O . GLY A 1 72 ? 6.363 0.828 -9.106 1.00 86.38 72 GLY A O 1
ATOM 586 N N . HIS A 1 73 ? 6.963 2.869 -9.841 1.00 80.88 73 HIS A N 1
ATOM 587 C CA . HIS A 1 73 ? 5.619 3.259 -10.256 1.00 80.88 73 HIS A CA 1
ATOM 588 C C . HIS A 1 73 ? 5.099 2.393 -11.403 1.00 80.88 73 HIS A C 1
ATOM 590 O O . HIS A 1 73 ? 5.598 2.456 -12.524 1.00 80.88 73 HIS A O 1
ATOM 596 N N . GLY A 1 74 ? 4.054 1.610 -11.137 1.00 80.19 74 GLY A N 1
ATOM 597 C CA . GLY A 1 74 ? 3.380 0.803 -12.154 1.00 80.19 74 GLY A CA 1
ATOM 598 C C . GLY A 1 74 ? 4.011 -0.561 -12.446 1.00 80.19 74 GLY A C 1
ATOM 599 O O . GLY A 1 74 ? 3.404 -1.321 -13.194 1.00 80.19 74 GLY A O 1
ATOM 600 N N . ASP A 1 75 ? 5.133 -0.933 -11.818 1.00 87.56 75 ASP A N 1
ATOM 601 C CA . ASP A 1 75 ? 5.757 -2.257 -12.018 1.00 87.56 75 ASP A CA 1
ATOM 602 C C . ASP A 1 75 ? 4.802 -3.406 -11.665 1.00 87.56 75 ASP A C 1
ATOM 604 O O . ASP A 1 75 ? 4.777 -4.442 -12.327 1.00 87.56 75 ASP A O 1
ATOM 608 N N . ILE A 1 76 ? 3.926 -3.189 -10.677 1.00 87.38 76 ILE A N 1
ATOM 609 C CA . ILE A 1 76 ? 2.914 -4.166 -10.257 1.00 87.38 76 ILE A CA 1
ATOM 610 C C . ILE A 1 76 ? 1.928 -4.538 -11.378 1.00 87.38 76 ILE A C 1
ATOM 612 O O . ILE A 1 76 ? 1.358 -5.625 -11.361 1.00 87.38 76 ILE A O 1
ATOM 616 N N . ILE A 1 77 ? 1.762 -3.684 -12.395 1.00 85.44 77 ILE A N 1
ATOM 617 C CA . ILE A 1 77 ? 0.904 -3.959 -13.559 1.00 85.44 77 ILE A CA 1
ATOM 618 C C . ILE A 1 77 ? 1.467 -5.129 -14.383 1.00 85.44 77 ILE A C 1
ATOM 620 O O . ILE A 1 77 ? 0.700 -5.881 -14.982 1.00 85.44 77 ILE A O 1
ATOM 624 N N . GLY A 1 78 ? 2.791 -5.315 -14.384 1.00 88.31 78 GLY A N 1
ATOM 625 C CA . GLY A 1 78 ? 3.456 -6.459 -15.013 1.00 88.31 78 GLY A CA 1
ATOM 626 C C . GLY A 1 78 ? 3.342 -7.766 -14.220 1.00 88.31 78 GLY A C 1
ATOM 627 O O . GLY A 1 78 ? 3.693 -8.821 -14.744 1.00 88.31 78 GLY A O 1
ATOM 628 N N . HIS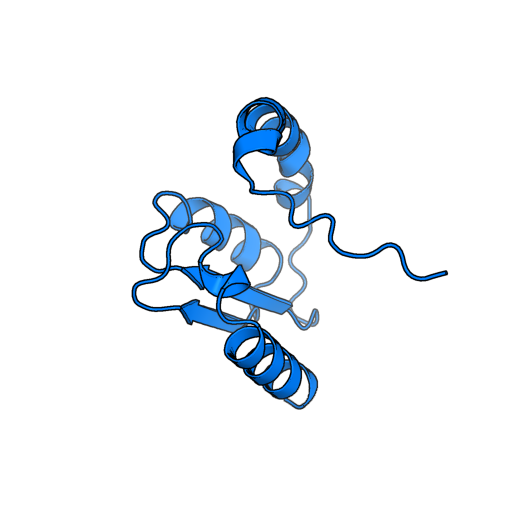 A 1 79 ? 2.830 -7.709 -12.987 1.00 91.06 79 HIS A N 1
ATOM 629 C CA . HIS A 1 79 ? 2.753 -8.828 -12.043 1.00 91.06 79 HIS A CA 1
ATOM 630 C C . HIS A 1 79 ? 1.337 -8.960 -11.440 1.00 91.06 79 HIS A C 1
ATOM 632 O O . HIS A 1 79 ? 1.150 -8.828 -10.224 1.00 91.06 79 HIS A O 1
ATOM 638 N N . PRO A 1 80 ? 0.299 -9.189 -12.272 1.00 89.25 80 PRO A N 1
ATOM 639 C CA . PRO A 1 80 ? -1.094 -9.214 -11.820 1.00 89.25 80 PRO A CA 1
ATOM 640 C C . PRO A 1 80 ? -1.391 -10.346 -10.826 1.00 89.25 80 PRO A C 1
ATOM 642 O O . PRO A 1 80 ? -2.302 -10.224 -10.008 1.00 89.25 80 PRO A O 1
ATOM 645 N N . ASP A 1 81 ? -0.624 -11.434 -10.866 1.00 93.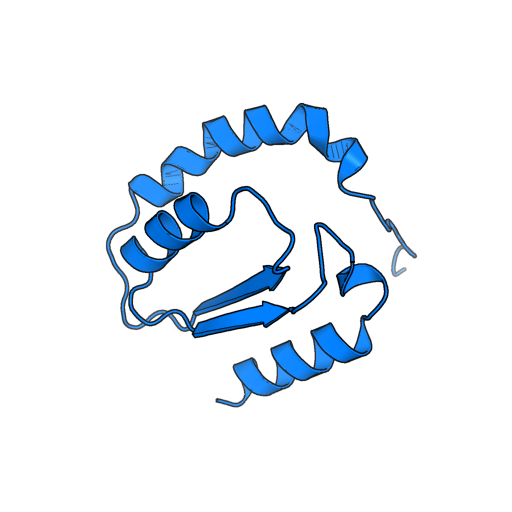56 81 ASP A N 1
ATOM 646 C CA . ASP A 1 81 ? -0.690 -12.544 -9.916 1.00 93.56 81 ASP A CA 1
ATOM 647 C C . ASP A 1 81 ? -0.297 -12.108 -8.497 1.00 93.56 81 ASP A C 1
ATOM 649 O O . ASP A 1 81 ? -0.993 -12.443 -7.534 1.00 93.56 81 ASP A O 1
ATOM 653 N N . VAL A 1 82 ? 0.757 -11.295 -8.371 1.00 91.62 82 VAL A N 1
ATOM 654 C CA . VAL A 1 82 ? 1.204 -10.717 -7.095 1.00 91.62 82 VAL A CA 1
ATOM 655 C C . VAL A 1 82 ? 0.135 -9.776 -6.542 1.00 91.62 82 VAL A C 1
ATOM 657 O O . VAL A 1 82 ? -0.251 -9.899 -5.380 1.00 91.62 82 VAL A O 1
ATOM 660 N N . MET A 1 83 ? -0.411 -8.895 -7.386 1.00 88.88 83 MET A N 1
ATOM 661 C CA . MET A 1 83 ? -1.489 -7.981 -6.993 1.00 88.88 83 MET A CA 1
ATOM 662 C C . MET A 1 83 ? -2.737 -8.734 -6.516 1.00 88.88 83 MET A C 1
ATOM 664 O O . MET A 1 83 ? -3.289 -8.426 -5.459 1.00 88.88 83 MET A O 1
ATOM 668 N N . ALA A 1 84 ? -3.182 -9.738 -7.277 1.00 91.50 84 ALA A N 1
ATOM 669 C CA . ALA A 1 84 ? -4.363 -10.524 -6.941 1.00 91.50 84 ALA A CA 1
ATOM 670 C C . ALA A 1 84 ? -4.181 -11.285 -5.623 1.00 91.50 84 ALA A C 1
ATOM 672 O O . ALA A 1 84 ? -5.079 -11.277 -4.780 1.00 91.50 84 ALA A O 1
ATOM 673 N N . ARG A 1 85 ? -3.016 -11.913 -5.422 1.00 93.38 85 ARG A N 1
ATOM 674 C CA . ARG A 1 85 ? -2.687 -12.629 -4.185 1.00 93.38 85 ARG A CA 1
ATOM 675 C C . ARG A 1 85 ? -2.809 -11.716 -2.967 1.00 93.38 85 ARG A C 1
ATOM 677 O O . ARG A 1 85 ? -3.469 -12.091 -1.998 1.00 93.38 85 ARG A O 1
ATOM 684 N N . ASP A 1 86 ? -2.210 -10.533 -3.028 1.00 90.25 86 ASP A N 1
ATOM 685 C CA . ASP A 1 86 ? -2.147 -9.618 -1.891 1.00 90.25 86 ASP A CA 1
ATOM 686 C C . ASP A 1 86 ? -3.520 -8.990 -1.585 1.00 90.25 86 ASP A C 1
ATOM 688 O O . ASP A 1 86 ? -3.911 -8.905 -0.419 1.00 90.25 86 ASP A O 1
ATOM 692 N N . ILE A 1 87 ? -4.318 -8.659 -2.611 1.00 90.62 87 ILE A N 1
ATOM 693 C CA . ILE A 1 87 ? -5.711 -8.214 -2.426 1.00 90.62 87 ILE A CA 1
ATOM 694 C C . ILE A 1 87 ? -6.551 -9.319 -1.779 1.00 90.62 87 ILE A C 1
ATOM 696 O O . ILE A 1 87 ? -7.277 -9.061 -0.821 1.00 90.62 87 ILE A O 1
ATOM 700 N N . ILE A 1 88 ? -6.458 -10.559 -2.269 1.00 93.56 88 ILE A N 1
ATOM 701 C CA . ILE A 1 88 ? -7.220 -11.685 -1.711 1.00 93.56 88 ILE A CA 1
ATOM 702 C C . ILE A 1 88 ? -6.833 -11.929 -0.249 1.00 93.56 88 ILE A C 1
ATOM 704 O O . ILE A 1 88 ? -7.714 -12.177 0.575 1.00 93.56 88 ILE A O 1
ATOM 708 N N . ALA A 1 89 ? -5.541 -11.860 0.079 1.00 91.88 89 ALA A N 1
ATOM 709 C CA . ALA A 1 89 ? -5.059 -12.008 1.448 1.00 91.88 89 ALA A CA 1
ATOM 710 C C . ALA A 1 89 ? -5.629 -10.913 2.364 1.00 91.88 89 ALA A C 1
ATOM 712 O O . ALA A 1 89 ? -6.189 -11.230 3.412 1.00 91.88 89 ALA A O 1
ATOM 713 N N . PHE A 1 90 ? -5.578 -9.649 1.934 1.00 91.81 90 PHE A N 1
ATOM 714 C CA . PHE A 1 90 ? -6.147 -8.527 2.680 1.00 91.81 90 PHE A CA 1
ATOM 715 C C . PHE A 1 90 ? -7.664 -8.650 2.865 1.00 91.81 90 PHE A C 1
ATOM 717 O O . PHE A 1 90 ? -8.186 -8.417 3.952 1.00 91.81 90 PHE A O 1
ATOM 724 N N . MET A 1 91 ? -8.404 -9.056 1.833 1.00 90.25 91 MET A N 1
ATOM 725 C CA . MET A 1 91 ? -9.860 -9.196 1.932 1.00 90.25 91 MET A CA 1
ATOM 726 C C . MET A 1 91 ? -10.285 -10.288 2.921 1.00 90.25 91 MET A C 1
ATOM 728 O O . MET A 1 91 ? -11.364 -10.185 3.499 1.00 90.25 91 MET A O 1
ATOM 732 N N . LYS A 1 92 ? -9.440 -11.301 3.144 1.00 91.44 92 LYS A N 1
ATOM 733 C CA . LYS A 1 92 ? -9.707 -12.422 4.057 1.00 91.44 92 LYS A CA 1
ATOM 734 C C . LYS A 1 92 ? -9.281 -12.187 5.511 1.00 91.44 92 LYS A C 1
ATOM 736 O O . LYS A 1 92 ? -9.683 -12.985 6.352 1.00 91.44 92 LYS A O 1
ATOM 741 N N . SER A 1 93 ? -8.462 -11.170 5.794 1.00 79.69 93 SER A N 1
ATOM 742 C CA . SER A 1 93 ? -7.979 -10.846 7.151 1.00 79.69 93 SER A CA 1
ATOM 743 C C . SER A 1 93 ? -9.058 -10.201 8.012 1.00 79.69 93 SER A C 1
ATOM 745 O O . SER A 1 93 ? -9.151 -10.523 9.205 1.00 79.69 93 SER A O 1
#

InterPro domains:
  IPR029058 Alpha/Beta hydrolase fold [G3DSA:3.40.50.1820] (28-93)
  IPR029058 Alpha/Beta hydrolase fold [SSF53474] (27-93)

Foldseek 3Di:
DPDPDPVPDCVVCPVVVVVVVVVVCVLVVAQADQPDAAEDEAEPPEPPVVVVVVSCCRNHVNYHYHYDYPDHPCPCVVVVVVVVVVVVVSVVD

Sequence (93 aa):
MLLPGNMMSWRQFEAVIPLLEKQYHVIDTFAPDPEAKVAIWYGSNEPNMKKAMQKLKRAYPNAQDHLFVGYGHGDIIGHPDVMARDIIAFMKS